Protein AF-A0A1H4ATH1-F1 (afdb_monomer_lite)

pLDDT: mean 75.01, std 12.54, range [40.34, 88.25]

Radius of gyration: 13.9 Å; chains: 1; bounding box: 44×28×31 Å

Organism: Bizionia paragorgiae (NCBI:txid283786)

Structure (mmCIF, N/CA/C/O backbone):
data_AF-A0A1H4ATH1-F1
#
_entry.id   AF-A0A1H4ATH1-F1
#
loop_
_atom_site.group_PDB
_atom_site.id
_atom_site.type_symbol
_atom_site.label_atom_id
_atom_site.label_alt_id
_atom_site.label_comp_id
_atom_site.label_asym_id
_atom_site.label_entity_id
_atom_site.label_seq_id
_atom_site.pdbx_PDB_ins_code
_atom_site.Cartn_x
_atom_site.Cartn_y
_atom_site.Cartn_z
_atom_site.occupancy
_atom_site.B_iso_or_equiv
_atom_site.auth_seq_id
_atom_site.auth_comp_id
_atom_site.auth_asym_id
_atom_site.auth_atom_id
_atom_site.pdbx_PDB_model_num
ATOM 1 N N . MET A 1 1 ? 32.040 -6.786 -19.973 1.00 42.09 1 MET A N 1
ATOM 2 C CA . MET A 1 1 ? 30.572 -6.941 -19.942 1.00 42.09 1 MET A CA 1
ATOM 3 C C . MET A 1 1 ? 30.141 -6.725 -18.504 1.00 42.09 1 MET A C 1
ATOM 5 O O . MET A 1 1 ? 30.320 -7.619 -17.690 1.00 42.09 1 MET A O 1
ATOM 9 N N . GLU A 1 2 ? 29.708 -5.515 -18.155 1.00 41.22 2 GLU A N 1
ATOM 10 C CA . GLU A 1 2 ? 29.199 -5.235 -16.811 1.00 41.22 2 GLU A CA 1
ATOM 11 C C . GLU A 1 2 ? 27.774 -5.780 -16.721 1.00 41.22 2 GLU A C 1
ATOM 13 O O . GLU A 1 2 ? 26.843 -5.234 -17.307 1.00 41.22 2 GLU A O 1
ATOM 18 N N . THR A 1 3 ? 27.606 -6.905 -16.032 1.00 40.34 3 THR A N 1
ATOM 19 C CA . THR A 1 3 ? 26.290 -7.400 -15.633 1.00 40.34 3 THR A CA 1
ATOM 20 C C . THR A 1 3 ? 25.746 -6.462 -14.564 1.00 40.34 3 THR A C 1
ATOM 22 O O . THR A 1 3 ? 26.012 -6.629 -13.373 1.00 40.34 3 THR A O 1
ATOM 25 N N . THR A 1 4 ? 24.997 -5.445 -14.981 1.00 45.72 4 THR A N 1
ATOM 26 C CA . THR A 1 4 ? 24.153 -4.648 -14.094 1.00 45.72 4 THR A CA 1
ATOM 27 C C . THR A 1 4 ? 23.062 -5.555 -13.534 1.00 45.72 4 THR A C 1
ATOM 29 O O . THR A 1 4 ? 21.965 -5.669 -14.070 1.00 45.72 4 THR A O 1
ATOM 32 N N . THR A 1 5 ? 23.365 -6.244 -12.434 1.00 48.88 5 THR A N 1
ATOM 33 C CA . THR A 1 5 ? 22.347 -6.859 -11.579 1.00 48.88 5 THR A CA 1
ATOM 34 C C . THR A 1 5 ? 21.469 -5.738 -11.039 1.00 48.88 5 THR A C 1
ATOM 36 O O . THR A 1 5 ? 21.796 -5.104 -10.034 1.00 48.88 5 THR A O 1
ATOM 39 N N . THR A 1 6 ? 20.371 -5.453 -11.733 1.00 57.12 6 THR A N 1
ATOM 40 C CA . THR A 1 6 ? 19.318 -4.555 -11.266 1.00 57.12 6 THR A CA 1
ATOM 41 C C . THR A 1 6 ? 18.708 -5.186 -10.020 1.00 57.12 6 THR A C 1
ATOM 43 O O . THR A 1 6 ? 17.793 -6.000 -10.103 1.00 57.12 6 THR A O 1
ATOM 46 N N . LYS A 1 7 ? 19.270 -4.882 -8.846 1.00 65.06 7 LYS A N 1
ATOM 47 C CA . LYS A 1 7 ? 18.712 -5.323 -7.566 1.00 65.06 7 LYS A CA 1
ATOM 48 C C . LYS A 1 7 ? 17.350 -4.655 -7.413 1.00 65.06 7 LYS A C 1
ATOM 50 O O . LYS A 1 7 ? 17.278 -3.440 -7.222 1.00 65.06 7 LYS A O 1
ATOM 55 N N . LEU A 1 8 ? 16.287 -5.448 -7.527 1.00 75.00 8 LEU A N 1
ATOM 56 C CA . LEU A 1 8 ? 14.929 -5.001 -7.239 1.00 75.00 8 LEU A CA 1
ATOM 57 C C . LEU A 1 8 ? 14.868 -4.475 -5.801 1.00 75.00 8 LEU A C 1
ATOM 59 O O . LEU A 1 8 ? 15.487 -5.032 -4.888 1.00 75.00 8 LEU A O 1
ATOM 63 N N . LYS A 1 9 ? 14.155 -3.367 -5.595 1.00 76.75 9 LYS A N 1
ATOM 64 C CA . LYS A 1 9 ? 13.988 -2.789 -4.259 1.00 76.75 9 LYS A CA 1
ATOM 65 C C . LYS A 1 9 ? 12.981 -3.613 -3.462 1.00 76.75 9 LYS A C 1
ATOM 67 O O . LYS A 1 9 ? 11.993 -4.100 -4.003 1.00 76.75 9 LYS A O 1
ATOM 72 N N . LYS A 1 10 ? 13.198 -3.735 -2.153 1.00 78.31 10 LYS A N 1
ATOM 73 C CA . LYS A 1 10 ? 12.204 -4.327 -1.249 1.00 78.31 10 LYS A CA 1
ATOM 74 C C . LYS A 1 10 ? 11.124 -3.301 -0.927 1.00 78.31 10 LYS A C 1
ATOM 76 O O . LYS A 1 10 ? 11.438 -2.132 -0.693 1.00 78.31 10 LYS A O 1
ATOM 81 N N . LEU A 1 11 ? 9.868 -3.738 -0.905 1.00 80.94 11 LEU A N 1
ATOM 82 C CA . LEU A 1 11 ? 8.770 -2.905 -0.429 1.00 80.94 11 LEU A CA 1
ATOM 83 C C . LEU A 1 11 ? 8.780 -2.801 1.104 1.00 80.94 11 LEU A C 1
ATOM 85 O O . LEU A 1 11 ? 9.136 -3.768 1.784 1.00 80.94 11 LEU A O 1
ATOM 89 N N . PRO A 1 12 ? 8.381 -1.647 1.664 1.00 80.19 12 PRO A N 1
ATOM 90 C CA . PRO A 1 12 ? 8.126 -1.528 3.095 1.00 80.19 12 PRO A CA 1
ATOM 91 C C . PRO A 1 12 ? 6.963 -2.442 3.505 1.00 80.19 12 PRO A C 1
ATOM 93 O O . PRO A 1 12 ? 5.971 -2.532 2.789 1.00 80.19 12 PRO A O 1
ATOM 96 N N . GLN A 1 13 ? 7.071 -3.095 4.665 1.00 77.19 13 GLN A N 1
ATOM 97 C CA . GLN A 1 13 ? 6.000 -3.964 5.174 1.00 77.19 13 GLN A CA 1
ATOM 98 C C . GLN A 1 13 ? 4.744 -3.177 5.569 1.00 77.19 13 GLN A C 1
ATOM 100 O O . GLN A 1 13 ? 3.635 -3.644 5.343 1.00 77.19 13 GLN A O 1
ATOM 105 N N . THR A 1 14 ? 4.922 -1.980 6.131 1.00 83.56 14 THR A N 1
ATOM 106 C CA . THR A 1 14 ? 3.844 -1.077 6.555 1.00 83.56 14 THR A CA 1
ATOM 107 C C . THR A 1 14 ? 4.096 0.322 5.990 1.00 83.56 14 THR A C 1
ATOM 109 O O . THR A 1 14 ? 4.697 1.166 6.659 1.00 83.56 14 THR A O 1
ATOM 112 N N . PRO A 1 15 ? 3.762 0.580 4.715 1.00 85.19 15 PRO A N 1
ATOM 113 C CA . PRO A 1 15 ? 3.966 1.894 4.130 1.00 85.19 15 PRO A CA 1
ATOM 114 C C . PRO A 1 15 ? 2.964 2.919 4.652 1.00 85.19 15 PRO A C 1
ATOM 116 O O . PRO A 1 15 ? 1.760 2.681 4.735 1.00 85.19 15 PRO A O 1
ATOM 119 N N . THR A 1 16 ? 3.458 4.132 4.864 1.00 86.00 16 THR A N 1
ATOM 120 C CA . THR A 1 16 ? 2.622 5.329 4.942 1.00 86.00 16 THR A CA 1
ATOM 121 C C . THR A 1 16 ? 1.889 5.580 3.623 1.00 86.00 16 THR A C 1
ATOM 123 O O . THR A 1 16 ? 2.425 5.302 2.546 1.00 86.00 16 THR A O 1
ATOM 126 N N . LYS A 1 17 ? 0.720 6.233 3.671 1.00 81.75 17 LYS A N 1
ATOM 127 C CA . LYS A 1 17 ? 0.019 6.727 2.466 1.00 81.75 17 LYS A CA 1
ATOM 128 C C . LYS A 1 17 ? 0.981 7.502 1.553 1.00 81.75 17 LYS A C 1
ATOM 130 O O . LYS A 1 17 ? 1.058 7.258 0.355 1.00 81.75 17 LYS A O 1
ATOM 135 N N . GLY A 1 18 ? 1.805 8.367 2.155 1.00 80.44 18 GLY A N 1
ATOM 136 C CA . GLY A 1 18 ? 2.853 9.128 1.470 1.00 80.44 18 GLY A CA 1
ATOM 137 C C . GLY A 1 18 ? 3.898 8.265 0.756 1.00 80.44 18 GLY A C 1
ATOM 138 O O . GLY A 1 18 ? 4.342 8.629 -0.333 1.00 80.44 18 GLY A O 1
ATOM 139 N N . GLN A 1 19 ? 4.290 7.129 1.338 1.00 84.25 19 GLN A N 1
ATOM 140 C CA . GLN A 1 19 ? 5.171 6.163 0.683 1.00 84.25 19 GLN A CA 1
ATOM 141 C C . GLN A 1 19 ? 4.470 5.475 -0.483 1.00 84.25 19 GLN A C 1
ATOM 143 O O . GLN A 1 19 ? 5.065 5.430 -1.553 1.00 84.25 19 GLN A O 1
ATOM 148 N N . ILE A 1 20 ? 3.218 5.034 -0.329 1.00 83.50 20 ILE A N 1
ATOM 149 C CA . ILE A 1 20 ? 2.447 4.438 -1.434 1.00 83.50 20 ILE A CA 1
ATOM 150 C C . ILE A 1 20 ? 2.382 5.402 -2.624 1.00 83.50 20 ILE A C 1
ATOM 152 O O . ILE A 1 20 ? 2.753 5.036 -3.736 1.00 83.50 20 ILE A O 1
ATOM 156 N N . TYR A 1 21 ? 2.054 6.673 -2.393 1.00 82.50 21 TYR A N 1
ATOM 157 C CA . TYR A 1 21 ? 2.025 7.671 -3.469 1.00 82.50 21 TYR A CA 1
ATOM 158 C C . TYR A 1 21 ? 3.394 7.899 -4.127 1.00 82.50 21 TYR A C 1
ATOM 160 O O . TYR A 1 21 ? 3.479 8.259 -5.297 1.00 82.50 21 TYR A O 1
ATOM 168 N N . ARG A 1 22 ? 4.497 7.705 -3.394 1.00 81.69 22 ARG A N 1
ATOM 169 C CA . ARG A 1 22 ? 5.845 7.757 -3.979 1.00 81.69 22 ARG A CA 1
ATOM 170 C C . ARG A 1 22 ? 6.169 6.500 -4.786 1.00 81.69 22 ARG A C 1
ATOM 172 O O . ARG A 1 22 ? 6.854 6.629 -5.796 1.00 81.69 22 ARG A O 1
ATOM 179 N N . LEU A 1 23 ? 5.692 5.327 -4.358 1.00 81.88 23 LEU A N 1
ATOM 180 C CA . LEU A 1 23 ? 5.909 4.042 -5.034 1.00 81.88 23 LEU A CA 1
ATOM 181 C C . LEU A 1 23 ? 5.276 4.022 -6.428 1.00 81.88 23 LEU A C 1
ATOM 183 O O . LEU A 1 23 ? 5.932 3.633 -7.387 1.00 81.88 23 LEU A O 1
ATOM 187 N N . TYR A 1 24 ? 4.038 4.502 -6.541 1.00 79.06 24 TYR A N 1
ATOM 188 C CA . TYR A 1 24 ? 3.274 4.493 -7.794 1.00 79.06 24 TYR A CA 1
ATOM 189 C C . TYR A 1 24 ? 3.425 5.786 -8.611 1.00 79.06 24 TYR A C 1
ATOM 191 O O . TYR A 1 24 ? 2.793 5.963 -9.651 1.00 79.06 24 TYR A O 1
ATOM 199 N N . GLY A 1 25 ? 4.314 6.678 -8.168 1.00 69.56 25 GLY A N 1
ATOM 200 C CA . GLY A 1 25 ? 4.618 7.940 -8.828 1.00 69.56 25 GLY A CA 1
ATOM 201 C C . GLY A 1 25 ? 3.726 9.097 -8.374 1.00 69.56 25 GLY A C 1
ATOM 202 O O . GLY A 1 25 ? 2.548 8.946 -8.077 1.00 69.56 25 GLY A O 1
ATOM 203 N N . LYS A 1 26 ? 4.313 10.304 -8.374 1.00 56.41 26 LYS A N 1
ATOM 204 C CA . LYS A 1 26 ? 3.765 11.580 -7.859 1.00 56.41 26 LYS A CA 1
ATOM 205 C C . LYS A 1 26 ? 2.359 11.974 -8.335 1.00 56.41 26 LYS A C 1
ATOM 207 O O . LYS A 1 26 ? 1.808 12.942 -7.809 1.00 56.41 26 LYS A O 1
ATOM 212 N N . ARG A 1 27 ? 1.786 11.297 -9.331 1.00 55.53 27 ARG A N 1
ATOM 213 C CA . ARG A 1 27 ? 0.399 11.526 -9.727 1.00 55.53 27 ARG A CA 1
ATOM 214 C C . ARG A 1 27 ? -0.492 10.828 -8.716 1.00 55.53 27 ARG A C 1
ATOM 216 O O . ARG A 1 27 ? -0.840 9.671 -8.880 1.00 55.53 27 ARG A O 1
ATOM 223 N N . TYR A 1 28 ? -0.816 11.594 -7.682 1.00 61.78 28 TYR A N 1
ATOM 224 C CA . TYR A 1 28 ? -1.921 11.430 -6.747 1.00 61.78 28 TYR A CA 1
ATOM 225 C C . TYR A 1 28 ? -3.203 11.054 -7.518 1.00 61.78 28 TYR A C 1
ATOM 227 O O . TYR A 1 28 ? -4.027 11.918 -7.816 1.00 61.78 28 TYR A O 1
ATOM 235 N N . SER A 1 29 ? -3.351 9.795 -7.934 1.00 70.38 29 SER A N 1
ATOM 236 C CA . SER A 1 29 ? -4.546 9.380 -8.653 1.00 70.38 29 SER A CA 1
ATOM 237 C C . SER A 1 29 ? -5.646 9.255 -7.607 1.00 70.38 29 SER A C 1
ATOM 239 O O . SER A 1 29 ? -5.468 8.623 -6.563 1.00 70.38 29 SER A O 1
ATOM 241 N N . GLU A 1 30 ? -6.780 9.915 -7.833 1.00 79.56 30 GLU A N 1
ATOM 242 C CA . GLU A 1 30 ? -7.944 9.785 -6.948 1.00 79.56 30 GLU A CA 1
ATOM 243 C C . GLU A 1 30 ? -8.323 8.313 -6.748 1.00 79.56 30 GLU A C 1
ATOM 245 O O . GLU A 1 30 ? -8.734 7.921 -5.664 1.00 79.56 30 GLU A O 1
ATOM 250 N N . ARG A 1 31 ? -8.028 7.477 -7.748 1.00 82.69 31 ARG A N 1
ATOM 251 C CA . ARG A 1 31 ? -8.090 6.019 -7.680 1.00 82.69 31 ARG A CA 1
ATOM 252 C C . ARG A 1 31 ? -7.296 5.423 -6.511 1.00 82.69 31 ARG A C 1
ATOM 254 O O . ARG A 1 31 ? -7.884 4.715 -5.706 1.00 82.69 31 ARG A O 1
ATOM 261 N N . GLN A 1 32 ? -6.005 5.726 -6.359 1.00 82.88 32 GLN A N 1
ATOM 262 C CA . GLN A 1 32 ? -5.192 5.170 -5.262 1.00 82.88 32 GLN A CA 1
ATOM 263 C C . GLN A 1 32 ? -5.709 5.604 -3.890 1.00 82.88 32 GLN A C 1
ATOM 265 O O . GLN A 1 32 ? -5.720 4.809 -2.954 1.00 82.88 32 GLN A O 1
ATOM 270 N N . LYS A 1 33 ? -6.170 6.855 -3.767 1.00 83.19 33 LYS A N 1
ATOM 271 C CA . LYS A 1 33 ? -6.815 7.326 -2.535 1.00 83.19 33 LYS A CA 1
ATOM 272 C C . LYS A 1 33 ? -8.093 6.565 -2.236 1.00 83.19 33 LYS A C 1
ATOM 274 O O . LYS A 1 33 ? -8.299 6.201 -1.085 1.00 83.19 33 LYS A O 1
ATOM 279 N N . ASN A 1 34 ? -8.939 6.371 -3.245 1.00 86.81 34 ASN A N 1
ATOM 280 C CA . ASN A 1 34 ? -10.202 5.664 -3.091 1.00 86.81 34 ASN A CA 1
ATOM 281 C C . ASN A 1 34 ? -9.941 4.233 -2.632 1.00 86.81 34 ASN A C 1
ATOM 283 O O . ASN A 1 34 ? -10.471 3.858 -1.598 1.00 86.81 34 ASN A O 1
ATOM 287 N N . ILE A 1 35 ? -9.010 3.519 -3.271 1.00 88.00 35 ILE A N 1
ATOM 288 C CA . ILE A 1 35 ? -8.629 2.158 -2.870 1.00 88.00 35 ILE A CA 1
ATOM 289 C C . ILE A 1 35 ? -8.105 2.131 -1.427 1.00 88.00 35 ILE A C 1
ATOM 291 O O . ILE A 1 35 ? -8.532 1.304 -0.628 1.00 88.00 35 ILE A O 1
ATOM 295 N N . ILE A 1 36 ? -7.201 3.048 -1.055 1.00 85.94 36 ILE A N 1
ATOM 296 C CA . ILE A 1 36 ? -6.690 3.130 0.325 1.00 85.94 36 ILE A CA 1
ATOM 297 C C . ILE A 1 36 ? -7.832 3.395 1.314 1.00 85.94 36 ILE A C 1
ATOM 299 O O . ILE A 1 36 ? -7.888 2.757 2.360 1.00 85.94 36 ILE A O 1
ATOM 303 N N . ASN A 1 37 ? -8.733 4.328 1.006 1.00 86.25 37 ASN A N 1
ATOM 304 C CA . ASN A 1 37 ? -9.860 4.660 1.874 1.00 86.25 37 ASN A CA 1
ATOM 305 C C . ASN A 1 37 ? -10.868 3.505 1.968 1.00 86.25 37 ASN A C 1
ATOM 307 O O . ASN A 1 37 ? -11.398 3.267 3.047 1.00 86.25 37 ASN A O 1
ATOM 311 N N . GLU A 1 38 ? -11.125 2.781 0.877 1.00 88.25 38 GLU A N 1
ATOM 312 C CA . GLU A 1 38 ? -11.967 1.580 0.868 1.00 88.25 38 GLU A CA 1
ATOM 313 C C . GLU A 1 38 ? -11.373 0.496 1.767 1.00 88.25 38 GLU A C 1
ATOM 315 O O . GLU A 1 38 ? -12.069 -0.016 2.638 1.00 88.25 38 GLU A O 1
ATOM 320 N N . ILE A 1 39 ? -10.071 0.225 1.641 1.00 87.75 39 ILE A N 1
ATOM 321 C CA . ILE A 1 39 ? -9.366 -0.751 2.481 1.00 87.75 39 ILE A CA 1
ATOM 322 C C . ILE A 1 39 ? -9.411 -0.355 3.966 1.00 87.75 39 ILE A C 1
ATOM 324 O O . ILE A 1 39 ? -9.616 -1.210 4.825 1.00 87.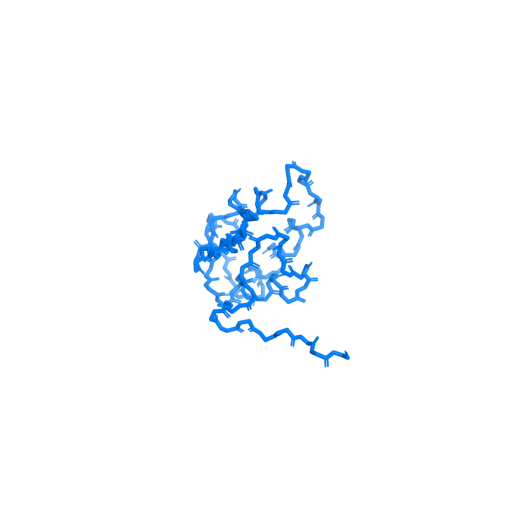75 39 ILE A O 1
ATOM 328 N N . LEU A 1 40 ? -9.228 0.931 4.288 1.00 84.50 40 LEU A N 1
ATOM 329 C CA . LEU A 1 40 ? -9.307 1.418 5.671 1.00 84.50 40 LEU A CA 1
ATOM 330 C C . LEU A 1 40 ? -10.733 1.323 6.234 1.00 84.50 40 LEU A C 1
ATOM 332 O O . LEU A 1 40 ? -10.906 0.899 7.375 1.00 84.50 40 LEU A O 1
ATOM 336 N N . ASN A 1 41 ? -11.742 1.668 5.429 1.00 84.19 41 ASN A N 1
ATOM 337 C CA . ASN A 1 41 ? -13.149 1.563 5.812 1.00 84.19 41 ASN A CA 1
ATOM 338 C C . ASN A 1 41 ? -13.589 0.104 6.014 1.00 84.19 41 ASN A C 1
ATOM 340 O O . ASN A 1 41 ? -14.346 -0.168 6.943 1.00 84.19 41 ASN A O 1
ATOM 344 N N . GLU A 1 42 ? -13.123 -0.832 5.180 1.00 83.06 42 GLU A N 1
ATOM 345 C CA . GLU A 1 42 ? -13.467 -2.258 5.282 1.00 83.06 42 GLU A CA 1
ATOM 346 C C . GLU A 1 42 ? -12.970 -2.879 6.595 1.00 83.06 42 GLU A C 1
ATOM 348 O O . GLU A 1 42 ? -13.682 -3.650 7.234 1.00 83.06 42 GLU A O 1
ATOM 353 N N . ASP A 1 43 ? -11.772 -2.497 7.041 1.00 75.00 43 ASP A N 1
ATOM 354 C CA . ASP A 1 43 ? -11.205 -2.933 8.321 1.00 75.00 43 ASP A CA 1
ATOM 355 C C . ASP A 1 43 ? -11.728 -2.098 9.521 1.00 75.00 43 ASP A C 1
ATOM 357 O O . ASP A 1 43 ? -11.272 -2.279 10.651 1.00 75.00 43 ASP A O 1
ATOM 361 N N . GLY A 1 44 ? -12.694 -1.189 9.308 1.00 73.81 44 GLY A N 1
ATOM 362 C CA . GLY A 1 44 ? -13.283 -0.341 10.353 1.00 73.81 44 GLY A CA 1
ATOM 363 C C . GLY A 1 44 ? -12.304 0.666 10.966 1.00 73.81 44 GLY A C 1
ATOM 364 O O . GLY A 1 44 ? -12.542 1.172 12.065 1.00 73.81 44 GLY A O 1
ATOM 365 N N . GLN A 1 45 ? -11.189 0.941 10.284 1.00 69.44 45 GLN A N 1
ATOM 366 C CA . GLN A 1 45 ? -10.149 1.834 10.772 1.00 69.44 45 GLN A CA 1
ATOM 367 C C . GLN A 1 45 ? -10.430 3.292 10.402 1.00 69.44 45 GLN A C 1
ATOM 369 O O . GLN A 1 45 ? -10.918 3.594 9.308 1.00 69.44 45 GLN A O 1
ATOM 374 N N . PRO A 1 46 ? -10.094 4.238 11.294 1.00 66.81 46 PRO A N 1
ATOM 375 C CA . PRO A 1 46 ? -10.265 5.643 10.995 1.00 66.81 46 PRO A CA 1
ATOM 376 C C . PRO A 1 46 ? -9.330 6.055 9.849 1.00 66.81 46 PRO A C 1
ATOM 378 O O . PRO A 1 46 ? -8.133 5.773 9.850 1.00 66.81 46 PRO A O 1
ATOM 381 N N . ASN A 1 47 ? -9.856 6.821 8.887 1.00 64.88 47 ASN A N 1
ATOM 382 C CA . ASN A 1 47 ? -9.102 7.327 7.727 1.00 64.88 47 ASN A CA 1
ATOM 383 C C . ASN A 1 47 ? -7.883 8.210 8.082 1.00 64.88 47 ASN A C 1
ATOM 385 O O . ASN A 1 47 ? -7.120 8.616 7.196 1.00 64.88 47 ASN A O 1
ATOM 389 N N . THR A 1 48 ? -7.697 8.512 9.366 1.00 63.78 48 THR A N 1
ATOM 390 C CA . THR A 1 48 ? -6.548 9.213 9.937 1.00 63.78 48 THR A CA 1
ATOM 391 C C . THR A 1 48 ? -5.300 8.351 10.081 1.00 63.78 48 THR A C 1
ATOM 393 O O . THR A 1 48 ? -4.222 8.934 10.218 1.00 63.78 48 THR A O 1
ATOM 396 N N . ASP A 1 49 ? -5.407 7.016 10.037 1.00 62.28 49 ASP A N 1
ATOM 397 C CA . ASP A 1 49 ? -4.226 6.154 10.088 1.00 62.28 49 ASP A CA 1
ATOM 398 C C . ASP A 1 49 ? -3.310 6.463 8.900 1.00 62.28 49 ASP A C 1
ATOM 400 O O . ASP A 1 49 ? -3.679 6.385 7.722 1.00 62.28 49 ASP A O 1
ATOM 404 N N . LYS A 1 50 ? -2.109 6.946 9.231 1.00 71.31 50 LYS A N 1
ATOM 405 C CA . LYS A 1 50 ? -1.123 7.409 8.247 1.00 71.31 50 LYS A CA 1
ATOM 406 C C . LYS A 1 50 ? -0.431 6.242 7.556 1.00 71.31 50 LYS A C 1
ATOM 408 O O . LYS A 1 50 ? 0.119 6.447 6.471 1.00 71.31 50 LYS A O 1
ATOM 413 N N . GLU A 1 51 ? -0.462 5.067 8.173 1.00 82.25 51 GLU A N 1
ATOM 414 C CA . GLU A 1 51 ? 0.227 3.844 7.775 1.00 82.25 51 GLU A CA 1
ATOM 415 C C . GLU A 1 51 ? -0.784 2.751 7.464 1.00 82.25 51 GLU A C 1
ATOM 417 O O . GLU A 1 51 ? -1.761 2.581 8.184 1.00 82.25 51 GLU A O 1
ATOM 422 N N . LEU A 1 52 ? -0.547 2.023 6.375 1.00 83.19 52 LEU A N 1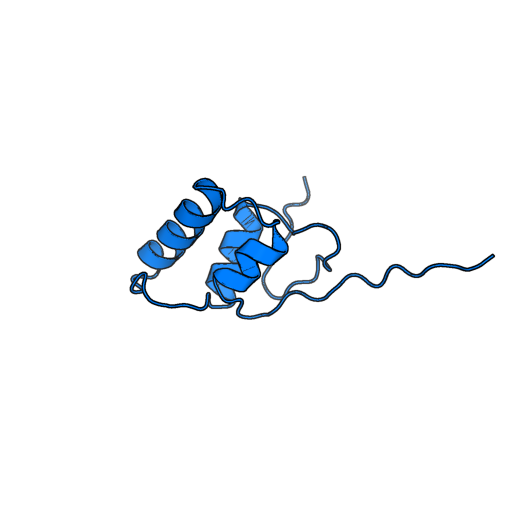
ATOM 423 C CA . LEU A 1 52 ? -1.276 0.799 6.098 1.00 83.19 52 LEU A CA 1
ATOM 424 C C . LEU A 1 52 ? -0.557 -0.353 6.794 1.00 83.19 52 LEU A C 1
ATOM 426 O O . LEU A 1 52 ? 0.665 -0.500 6.692 1.00 83.19 52 LEU A O 1
ATOM 430 N N . SER A 1 53 ? -1.326 -1.201 7.468 1.00 84.69 53 SER A N 1
ATOM 431 C CA . SER A 1 53 ? -0.838 -2.498 7.926 1.00 84.69 53 SER A CA 1
ATOM 432 C C . SER A 1 53 ? -0.403 -3.358 6.735 1.00 84.69 53 SER A C 1
ATOM 434 O O . SER A 1 53 ? -0.848 -3.152 5.604 1.00 84.69 53 SER A O 1
ATOM 436 N N . ASN A 1 54 ? 0.429 -4.371 6.990 1.00 83.50 54 ASN A N 1
ATOM 437 C CA . ASN A 1 54 ? 0.889 -5.292 5.949 1.00 83.50 54 ASN A CA 1
ATOM 438 C C . ASN A 1 54 ? -0.296 -5.890 5.169 1.00 83.50 54 ASN A C 1
ATOM 440 O O . ASN A 1 54 ? -0.335 -5.813 3.948 1.00 83.50 54 ASN A O 1
ATOM 444 N N . ARG A 1 55 ? -1.338 -6.354 5.867 1.00 84.00 55 ARG A N 1
ATOM 445 C CA . ARG A 1 55 ? -2.547 -6.906 5.238 1.00 84.00 55 ARG A CA 1
ATOM 446 C C . ARG A 1 55 ? -3.253 -5.908 4.312 1.00 84.00 55 ARG A C 1
ATOM 448 O O . ARG A 1 55 ? -3.666 -6.276 3.216 1.00 84.00 55 ARG A O 1
ATOM 455 N N . GLN A 1 56 ? -3.389 -4.658 4.745 1.00 86.50 56 GLN A N 1
ATOM 456 C CA . GLN A 1 56 ? -4.019 -3.601 3.951 1.00 86.50 56 GLN A CA 1
ATOM 457 C C . GLN A 1 56 ? -3.164 -3.238 2.737 1.00 86.50 56 GLN A C 1
ATOM 459 O O . GLN A 1 56 ? -3.684 -3.039 1.643 1.00 86.50 56 GLN A O 1
ATOM 464 N N . PHE A 1 57 ? -1.843 -3.196 2.909 1.00 86.81 57 PHE A N 1
ATOM 465 C CA . PHE A 1 57 ? -0.942 -2.933 1.802 1.00 86.81 57 PHE A CA 1
ATOM 466 C C . PHE A 1 57 ? -0.913 -4.092 0.801 1.00 86.81 57 PHE A C 1
ATOM 468 O O . PHE A 1 57 ? -0.976 -3.839 -0.392 1.00 86.81 57 PHE A O 1
ATOM 475 N N . VAL A 1 58 ? -0.937 -5.350 1.250 1.00 86.06 58 VAL A N 1
ATOM 476 C CA . VAL A 1 58 ? -1.112 -6.522 0.376 1.00 86.06 58 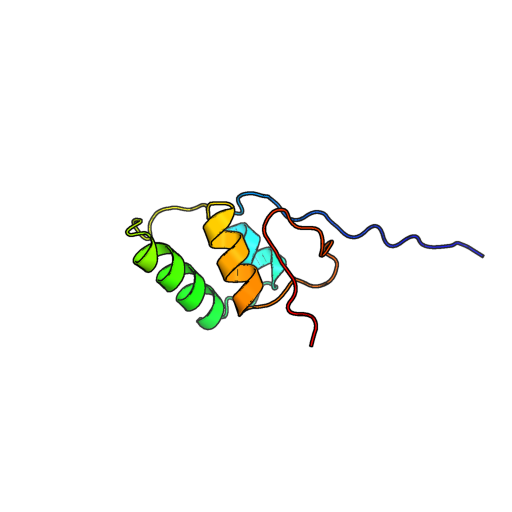VAL A CA 1
ATOM 477 C C . VAL A 1 58 ? -2.389 -6.400 -0.453 1.00 86.06 58 VAL A C 1
ATOM 479 O O . VAL A 1 58 ? -2.316 -6.538 -1.670 1.00 86.06 58 VAL A O 1
ATOM 482 N N . LYS A 1 59 ? -3.536 -6.081 0.168 1.00 87.19 59 LYS A N 1
ATOM 483 C CA . LYS A 1 59 ? -4.794 -5.845 -0.568 1.00 87.19 59 LYS A CA 1
ATOM 484 C C . LYS A 1 59 ? -4.624 -4.751 -1.623 1.00 87.19 59 LYS A C 1
ATOM 486 O O . LYS A 1 59 ? -5.048 -4.920 -2.760 1.00 87.19 59 LYS A O 1
ATOM 491 N N . PHE A 1 60 ? -3.966 -3.651 -1.262 1.00 87.12 60 PHE A N 1
ATOM 492 C CA . PHE A 1 60 ? -3.678 -2.565 -2.194 1.00 87.12 60 PHE A CA 1
ATOM 493 C C . PHE A 1 60 ? -2.822 -3.041 -3.381 1.00 87.12 60 PHE A C 1
ATOM 495 O O . PHE A 1 60 ? -3.160 -2.756 -4.529 1.00 87.12 60 PHE A O 1
ATOM 502 N N . LEU A 1 61 ? -1.755 -3.807 -3.122 1.00 85.81 61 LEU A N 1
ATOM 503 C CA . LEU A 1 61 ? -0.899 -4.402 -4.155 1.00 85.81 61 LEU A CA 1
ATOM 504 C C . LEU A 1 61 ? -1.674 -5.369 -5.060 1.00 85.81 61 LEU A C 1
ATOM 506 O O . LEU A 1 61 ? -1.377 -5.451 -6.247 1.00 85.81 61 LEU A O 1
ATOM 510 N N . SER A 1 62 ? -2.658 -6.098 -4.530 1.00 84.25 62 SER A N 1
ATOM 511 C CA . SER A 1 62 ? -3.524 -6.978 -5.325 1.00 84.25 62 SER A CA 1
ATOM 512 C C . SER A 1 62 ? -4.452 -6.206 -6.267 1.00 84.25 62 SER A C 1
ATOM 514 O O . SER A 1 62 ? -4.765 -6.709 -7.338 1.00 84.25 62 SER A O 1
ATOM 516 N N . ILE A 1 63 ? -4.861 -4.983 -5.910 1.00 85.75 63 ILE A N 1
ATOM 517 C CA . ILE A 1 63 ? -5.762 -4.155 -6.732 1.00 85.75 63 ILE A CA 1
ATOM 518 C C . ILE A 1 63 ? -4.990 -3.324 -7.769 1.00 85.75 63 ILE A C 1
ATOM 520 O O . ILE A 1 63 ? -5.384 -3.262 -8.933 1.00 85.75 63 ILE A O 1
ATOM 524 N N . GLU A 1 64 ? -3.909 -2.651 -7.363 1.00 83.69 64 GLU A N 1
ATOM 525 C CA . GLU A 1 64 ? -3.112 -1.794 -8.263 1.00 83.69 64 GLU A CA 1
ATOM 526 C C . GLU A 1 64 ? -2.000 -2.555 -8.997 1.00 83.69 64 GLU A C 1
ATOM 528 O O . GLU A 1 64 ? -1.457 -2.056 -9.983 1.00 83.69 64 GLU A O 1
ATOM 533 N N . GLY A 1 65 ? -1.645 -3.750 -8.532 1.00 81.31 65 GLY A N 1
ATOM 534 C CA . GLY A 1 65 ? -0.470 -4.479 -8.994 1.00 81.31 65 GLY A CA 1
ATOM 535 C C . GLY A 1 65 ? 0.821 -3.999 -8.329 1.00 81.31 65 GLY A C 1
ATOM 536 O O . GLY A 1 65 ? 0.877 -2.961 -7.667 1.00 81.31 65 GLY A O 1
ATOM 537 N N . MET A 1 66 ? 1.890 -4.773 -8.499 1.00 83.25 66 MET A N 1
ATOM 538 C CA . MET A 1 66 ? 3.199 -4.484 -7.914 1.00 83.25 66 MET A CA 1
ATOM 539 C C . MET A 1 66 ? 3.849 -3.252 -8.576 1.00 83.25 66 MET A C 1
ATOM 541 O O . MET A 1 66 ? 3.893 -3.180 -9.807 1.00 83.25 66 MET A O 1
ATOM 545 N N . PRO A 1 67 ? 4.400 -2.286 -7.815 1.00 81.38 67 PRO A N 1
ATOM 546 C CA . PRO A 1 67 ? 5.048 -1.127 -8.414 1.00 81.38 67 PRO A CA 1
ATOM 547 C C . PRO A 1 67 ? 6.336 -1.537 -9.142 1.00 81.38 67 PRO A C 1
ATOM 549 O O . PRO A 1 67 ? 7.095 -2.395 -8.685 1.00 81.38 67 PRO A O 1
ATOM 552 N N . ALA A 1 68 ? 6.613 -0.889 -10.275 1.00 76.44 68 ALA A N 1
ATOM 553 C CA . ALA A 1 68 ? 7.768 -1.214 -11.105 1.00 76.44 68 ALA A CA 1
ATOM 554 C C . ALA A 1 68 ? 9.101 -1.014 -10.356 1.00 76.44 68 ALA A C 1
ATOM 556 O O . ALA A 1 68 ? 9.308 -0.014 -9.665 1.00 76.44 68 ALA A O 1
ATOM 557 N N . GLY A 1 69 ? 10.029 -1.961 -10.524 1.00 73.94 69 GLY A N 1
ATOM 558 C CA . GLY A 1 69 ? 11.350 -1.924 -9.882 1.00 73.94 69 GLY A CA 1
ATOM 559 C C . GLY A 1 69 ? 11.383 -2.441 -8.438 1.00 73.94 69 GLY A C 1
ATOM 560 O O . GLY A 1 69 ? 12.417 -2.300 -7.774 1.00 73.94 69 GLY A O 1
ATOM 561 N N . TYR A 1 70 ? 10.289 -3.048 -7.963 1.00 80.69 70 TYR A N 1
ATOM 562 C CA . TYR A 1 70 ? 10.207 -3.714 -6.664 1.00 80.69 70 TYR A CA 1
ATOM 563 C C . TYR A 1 70 ? 10.111 -5.238 -6.795 1.00 80.69 70 TYR A C 1
ATOM 565 O O . TYR A 1 70 ? 9.633 -5.762 -7.797 1.00 80.69 70 TYR A O 1
ATOM 573 N N . ASP A 1 71 ? 10.611 -5.939 -5.779 1.00 78.69 71 ASP A N 1
ATOM 574 C CA . ASP A 1 71 ? 10.622 -7.402 -5.702 1.00 78.69 71 ASP A CA 1
ATOM 575 C C . ASP A 1 71 ? 9.217 -7.942 -5.418 1.00 78.69 71 ASP A C 1
ATOM 577 O O . ASP A 1 71 ? 8.653 -7.623 -4.372 1.00 78.69 71 ASP A O 1
ATOM 581 N N . THR A 1 72 ? 8.683 -8.775 -6.322 1.00 71.56 72 THR A N 1
ATOM 582 C CA . THR A 1 72 ? 7.361 -9.422 -6.227 1.00 71.56 72 THR A CA 1
ATOM 583 C C . THR A 1 72 ? 7.223 -10.363 -5.029 1.00 71.56 72 THR A C 1
ATOM 585 O O . THR A 1 72 ? 6.104 -10.705 -4.660 1.00 71.56 72 THR A O 1
ATOM 588 N N . ASN A 1 73 ? 8.327 -10.757 -4.387 1.00 71.44 73 ASN A N 1
ATOM 589 C CA . ASN A 1 73 ? 8.329 -11.554 -3.160 1.00 71.44 73 ASN A CA 1
ATOM 590 C C . ASN A 1 73 ? 7.992 -10.693 -1.930 1.00 71.44 73 ASN A C 1
ATOM 592 O O . ASN A 1 73 ? 8.808 -10.521 -1.019 1.00 71.44 73 ASN A O 1
ATOM 596 N N . PHE A 1 74 ? 6.785 -10.127 -1.900 1.00 77.56 74 PHE A N 1
ATOM 597 C CA . PHE A 1 74 ? 6.277 -9.411 -0.736 1.00 77.56 74 PHE A CA 1
ATOM 598 C C . PHE A 1 74 ? 5.490 -10.364 0.180 1.00 77.56 74 PHE A C 1
ATOM 600 O O . PHE A 1 74 ? 4.615 -11.083 -0.302 1.00 77.56 74 PHE A O 1
ATOM 607 N N . PRO A 1 75 ? 5.779 -10.414 1.494 1.00 73.56 75 PRO A N 1
ATOM 608 C CA . PRO A 1 75 ? 5.147 -11.370 2.400 1.00 73.56 75 PRO A CA 1
ATOM 609 C C . PRO A 1 75 ? 3.629 -11.168 2.449 1.00 73.56 75 PRO A C 1
ATOM 611 O O . PRO A 1 75 ? 3.155 -10.134 2.908 1.00 73.56 75 PRO A O 1
ATOM 614 N N . GLY A 1 76 ? 2.880 -12.175 1.993 1.00 71.25 76 GLY A N 1
ATOM 615 C CA . GLY A 1 76 ? 1.416 -12.150 1.915 1.00 71.25 76 GLY A CA 1
ATOM 616 C C . GLY A 1 76 ? 0.857 -11.723 0.555 1.00 71.25 76 GLY A C 1
ATOM 617 O O . GLY A 1 76 ? -0.328 -11.925 0.316 1.00 71.25 76 GLY A O 1
ATOM 618 N N . TYR A 1 77 ? 1.687 -11.200 -0.350 1.00 77.25 77 TYR A N 1
ATOM 619 C CA . TYR A 1 77 ? 1.297 -10.929 -1.731 1.00 77.25 77 TYR A CA 1
ATOM 620 C C . TYR A 1 77 ? 1.465 -12.188 -2.581 1.00 77.25 77 TYR A C 1
ATOM 622 O O . TYR A 1 77 ? 2.558 -12.749 -2.667 1.00 77.25 77 TYR A O 1
ATOM 630 N N . ILE A 1 78 ? 0.378 -12.623 -3.211 1.00 67.75 78 ILE A N 1
ATOM 631 C CA . ILE A 1 78 ? 0.379 -13.719 -4.176 1.00 67.75 78 ILE A CA 1
ATOM 632 C C . ILE A 1 78 ? 0.032 -13.087 -5.526 1.00 67.75 78 ILE A C 1
ATOM 634 O O . ILE A 1 78 ? -1.102 -12.630 -5.681 1.00 67.75 78 ILE A O 1
ATOM 638 N N . PRO A 1 79 ? 0.977 -12.989 -6.479 1.00 62.34 79 PRO A N 1
ATOM 639 C CA . PRO A 1 79 ? 0.636 -12.533 -7.818 1.00 62.34 79 PRO A CA 1
ATOM 640 C C . PRO A 1 79 ? -0.336 -13.543 -8.436 1.00 62.34 79 PRO A C 1
ATOM 642 O O . PRO A 1 79 ? -0.044 -14.740 -8.450 1.00 62.34 79 PRO A O 1
ATOM 645 N N . GLU A 1 80 ? -1.491 -13.084 -8.924 1.00 56.41 80 GLU A N 1
ATOM 646 C CA . GLU A 1 80 ? -2.354 -13.925 -9.756 1.00 56.41 80 GLU A CA 1
ATOM 647 C C . GLU A 1 80 ? -1.568 -14.298 -11.018 1.00 56.41 80 GLU A C 1
ATOM 649 O O . GLU A 1 80 ? -1.290 -13.456 -11.872 1.00 56.41 80 GLU A O 1
ATOM 654 N N . VAL A 1 81 ? -1.138 -15.558 -11.093 1.00 50.97 81 VAL A N 1
ATOM 655 C CA . VAL A 1 81 ? -0.528 -16.136 -12.290 1.00 50.97 81 VAL A CA 1
ATOM 656 C C . VAL A 1 81 ? -1.683 -16.504 -13.219 1.00 50.97 81 VAL A C 1
ATOM 658 O O . VAL A 1 81 ? -2.335 -17.523 -12.997 1.00 50.97 81 VAL A O 1
ATOM 661 N N . TYR A 1 82 ? -1.975 -15.642 -14.194 1.00 41.91 82 TYR A N 1
ATOM 662 C CA . TYR A 1 82 ? -2.838 -15.969 -15.336 1.00 41.91 82 TYR A CA 1
ATOM 663 C C . TYR A 1 82 ? -2.014 -16.566 -16.476 1.00 41.91 82 TYR A C 1
ATOM 665 O O . TYR A 1 82 ? -0.911 -16.034 -16.744 1.00 41.91 82 TYR A O 1
#

Secondary structure (DSSP, 8-state):
-------PBPPPSS-BHHHHHHHS-S---HHHHHHHHHHHHHTT--TT--B--HHHHHHHHHHH-PPTTB-S--TT------

Foldseek 3Di:
DDPPPLPQAEDDLKDFPVVVCVLQDVPPDVVLVVLLVVLCVVVVHDPPPRIHHNVSVLSSCQVVPGRPRHDCPRVPRDPPDD

Sequence (82 aa):
METTTTKLKKLPQTPTKGQIYRLYGKRYSERQKNIINEILNEDGQPNTDKELSNRQFVKFLSIEGMPAGYDTNFPGYIPEVY

=== Feature glossary ===
The features interleaved in this record are:

— What the protein is —

Sequence gives the chain of amin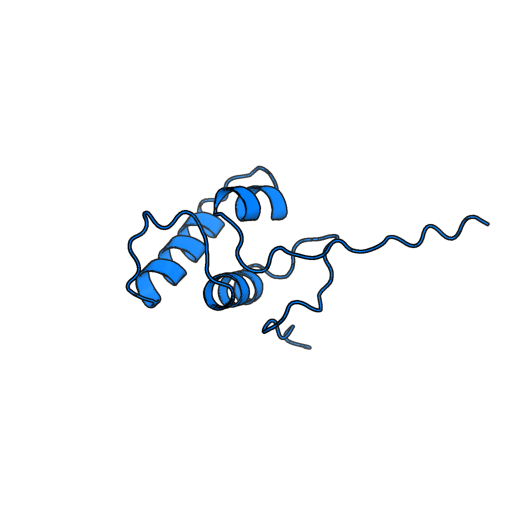o acids in standard one-letter code (A=alanine, C=cysteine, …, Y=tyrosine), read N→C. It is the only feature that is directly encoded by the gene; all structural features are derived from the folded form of this sequence.

Database cross-references. InterPro integrates a dozen domain/family signature databases into unified entries with residue-range hits. GO terms attach function/process/location labels with evidence codes. CATH codes position the fold in a four-level structural taxonomy. Organism is the NCBI-taxonomy species name.

— Where its atoms are —

Atomic coordinates in PDBx/mmCIF format — the same representation the Protein Data Bank distributes. Each line of the _atom_site loop places one backbone atom in Cartesian space (units: ångströms, origin: arbitrary).

The six renders are orthographic views along the three Cartesian axes in both directions. Representation (cartoon, sticks, or surface) and color scheme (sequence-rainbow or by-chain) vary across proteins so the training set covers all the common visualization conventions.

— Local backbone conformation —

Eight-state secondary structure (DSSP): H is the canonical α-helix, G the tighter 3₁₀-helix, I the wider π-helix; E/B are β-structure, T and S are turns and bends, and '-' is everything else. DSSP derives these from the pattern of main-chain N–H···O=C hydrogen bonds, not from the sequence.

P-SEA three-state annotation labels each residue as helix, strand, or coil based purely on the geometry of the Cα trace. It serves as a fallback when the full backbone (and thus DSSP) is unavailable.

The φ/ψ torsion pair specifies the backbone conformation at each residue. φ rotates about the N–Cα bond, ψ about the Cα–C bond. Steric clashes forbid most of the (φ, ψ) plane — the allowed regions (α-helix basin, β-sheet basin, left-handed helix) are the Ramachandran-allowed regions.

— Global shape and packing —

The geometric summary reports three shape descriptors. Rg (radius of gyration) measures how spread out the Cα atoms are about their centre of mass; compact globular proteins have small Rg, elongated or unfolded ones large. Cα contacts (<8 Å, |i−j|>4) count long-range residue pairs in spatial proximity — high for tightly packed folds, near zero for rods or random coil. The bounding-box extents give the protein's footprint along x, y, z in Å.

Solvent-accessible surface area (SASA) is the area in Å² traced out by the centre of a 1.4 Å probe sphere (a water molecule) rolled over the protein's van der Waals surface (Shrake–Rupley / Lee–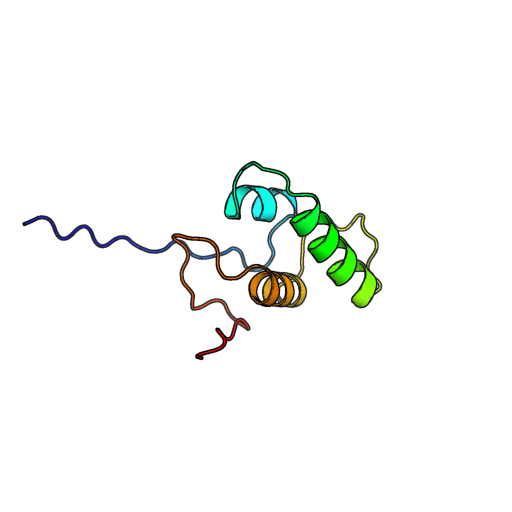Richards construction). Buried residues have near-zero SASA; fully exposed residues can exceed 200 Å². The total SASA scales roughly with the number of surface residues.

The contact map is a binary N×N matrix image: pixel (i, j) is dark where Cα_i and Cα_j are within 8 Å and |i−j|>4. Because the |i−j|>4 filter removes local helical contacts, off-diagonal stripes parallel to the main diagonal indicate parallel β-sheets; stripes perpendicular to it indicate antiparallel β-sheets. The Ramachandran plot sc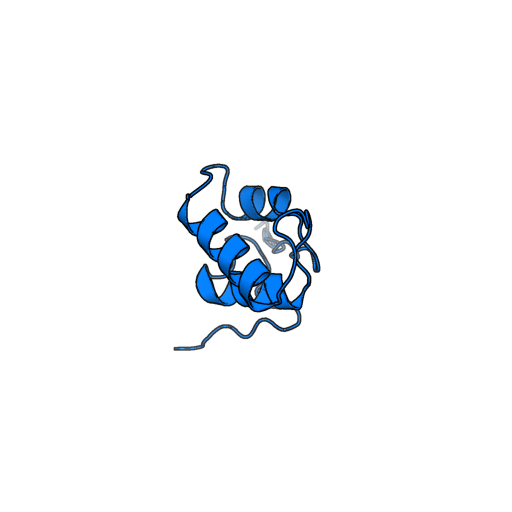atters every residue's (φ, ψ) pair against the sterically allowed regions. The PAE heatmap renders the predicted-aligned-error matrix.

— Structural neighborhood —

3Di is Foldseek's structural alphabet. Each residue is assigned one of twenty discrete states based on how its Cα sits relative to its spatial (not sequential) neighbors. Aligning 3Di strings finds structural homologs roughly as well as full 3D superposition, but orders of magnitude faster.

Nearest PDB neighbors are the top structural matches found by Foldseek when searching this structure against the entire Protein Data Bank. Each hit reports a TM-score (0 to 1; >0.5 almost always implies the same fold) and an E-value. These are *structural* homologs — they may share no detectable sequence similarity.

— Confidence and disorder —

For AlphaFold models, the B-factor field carries pLDDT — the model's own estimate of local accuracy on a 0–100 scale. Regions with pLDDT<50 should be treated as essentially unmodeled; they often correspond to intrinsically disordered segments.

Crystallographic B-factors measure how much each atom's electron density is smeared out, in Å². They rise in mobile loops and surface residues and fall in the buried interior. In AlphaFold models this column is repurposed to hold pLDDT instead.

Predicted aligned error is AlphaFold's pairwise confidence. Unlike pLDDT (per-residue), PAE is per-residue-pair and captures whether two parts of the structure are correctly placed relative to each other. Units are ångströms of expected positional error.